Protein AF-A0A8U0HU45-F1 (afdb_monomer)

Mean predicted aligned error: 5.45 Å

Sequence (113 aa):
MADATKPITDHVLLDVLGDSPRTRILTVLIDHPDKEFDAEHLAEYAGVNADTVRDHIPALRAWGVVRDEEVIQTNKDSDAVAAFADAEWALTEYLASKEDVGEVDDDMNPIDS

Organism: NCBI:txid2938695

pLDDT: mean 88.21, std 11.25, range [33.94, 97.38]

Secondary structure (DSSP, 8-state):
----PPP----HHHHHH-S-HHHHHHHHHHH-TT-EE-HHHHHHHHTS-HHHHHHHHHHHHHTTSBS-SSSEEB-TT-HHHHHHHHHHHHHHHHHHHHHTTTSB-TTS-B---

Foldseek 3Di:
DPPQQAAPDAAPQCVVVHLDLLSLLLVCCLVCQVDKDQLCVSCSNSVHHSVSSLVNQVVCVVLQQFDDSRTTHGNCVDPSSVVVNVVRVVVVVVLVVCVVVPQADPSSHGDDD

Nearest PDB structures (foldseek):
  2hr3-assembly1_B  TM=6.862E-01  e=3.265E-02  Pseudomonas aeruginosa
  5hso-assembly1_C  TM=6.895E-01  e=8.436E-02  Mycobacterium tuberculosis H37Rv
  5x80-assembly2_D  TM=4.661E-01  e=2.031E-02  Mycobacterium tuberculosis H37Rv
  3deu-assembly1_A-2  TM=5.942E-01  e=2.454E-01  Salmonella enterica subsp. enterica serovar Typhimurium
  3kp5-assembly1_B  TM=6.284E-01  e=2.933E-01  Staphylococcus epidermidis RP62A

Radius of gyration: 15.26 Å; Cα contacts (8 Å, |Δi|>4): 142; chains: 1; bounding box: 36×22×44 Å

Solvent-accessible surface area (backbone atoms only — not comparable to full-atom values): 6402 Å² total; per-residue (Å²): 130,84,78,78,63,71,43,68,83,81,53,73,66,40,75,74,73,33,90,42,74,64,45,34,46,50,49,48,38,66,78,39,46,90,47,75,28,48,49,60,61,45,11,44,40,27,66,56,51,38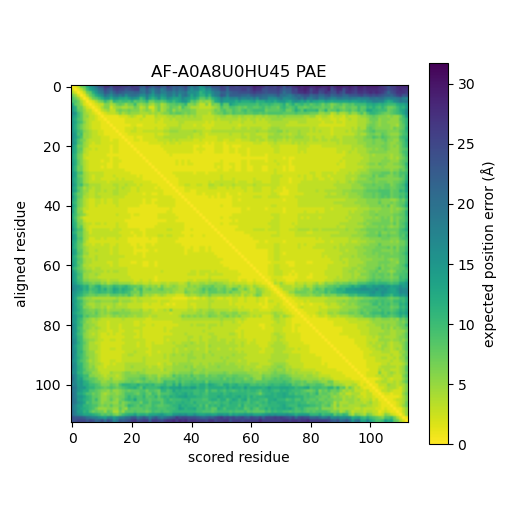,66,60,40,62,73,40,48,64,59,41,34,73,57,35,38,31,69,43,87,80,54,37,26,38,24,77,92,24,70,50,38,49,52,51,52,54,50,50,50,55,47,52,55,52,47,52,60,31,33,79,72,64,49,23,45,99,84,65,43,75,54,87,129

Structure (mmCIF, N/CA/C/O backbone):
data_AF-A0A8U0HU45-F1
#
_entry.id   AF-A0A8U0HU45-F1
#
loop_
_atom_site.group_PDB
_atom_site.id
_atom_site.type_symbol
_atom_site.label_atom_id
_atom_site.label_alt_id
_atom_site.label_comp_id
_atom_site.label_asym_id
_atom_site.label_entity_id
_atom_site.label_seq_id
_atom_site.pdbx_PDB_ins_code
_atom_site.Cartn_x
_atom_site.Cartn_y
_atom_site.Cartn_z
_atom_site.occupancy
_atom_site.B_iso_or_equiv
_atom_site.auth_seq_id
_atom_site.auth_comp_id
_atom_site.auth_asym_id
_atom_site.auth_atom_id
_atom_site.pdbx_PDB_model_num
ATOM 1 N N . MET A 1 1 ? 12.822 -7.389 22.178 1.00 33.94 1 MET A N 1
ATOM 2 C CA . MET A 1 1 ? 13.606 -6.633 21.183 1.00 33.94 1 MET A CA 1
ATOM 3 C C . MET A 1 1 ? 12.590 -6.157 20.173 1.00 33.94 1 MET A C 1
ATOM 5 O O . MET A 1 1 ? 11.934 -7.013 19.601 1.00 33.94 1 MET A O 1
ATOM 9 N N . ALA A 1 2 ? 12.333 -4.850 20.099 1.00 37.94 2 ALA A N 1
ATOM 10 C CA . ALA A 1 2 ? 11.455 -4.312 19.069 1.00 37.94 2 ALA A CA 1
ATOM 11 C C . ALA A 1 2 ? 12.186 -4.501 17.741 1.00 37.94 2 ALA A C 1
ATOM 13 O O . ALA A 1 2 ? 13.311 -4.020 17.594 1.00 37.94 2 ALA A O 1
ATOM 14 N N . ASP A 1 3 ? 11.595 -5.286 16.850 1.00 44.91 3 ASP A N 1
ATOM 15 C CA . ASP A 1 3 ? 11.984 -5.287 15.452 1.00 44.91 3 ASP A CA 1
ATOM 16 C C . ASP A 1 3 ? 11.629 -3.891 14.947 1.00 44.91 3 ASP A C 1
ATOM 18 O O . ASP A 1 3 ? 10.451 -3.559 14.807 1.00 44.91 3 ASP A O 1
ATOM 22 N N . ALA A 1 4 ? 12.627 -3.008 14.872 1.00 50.22 4 ALA A N 1
ATOM 23 C CA . ALA A 1 4 ? 12.434 -1.671 14.342 1.00 50.22 4 ALA A CA 1
ATOM 24 C C . ALA A 1 4 ? 12.116 -1.867 12.865 1.00 50.22 4 ALA A C 1
ATOM 26 O O . ALA A 1 4 ? 13.026 -1.995 12.047 1.00 50.22 4 ALA A O 1
ATOM 27 N N . THR A 1 5 ? 10.827 -1.996 12.557 1.00 65.44 5 THR A N 1
ATOM 28 C CA . THR A 1 5 ? 10.390 -2.239 11.193 1.00 65.44 5 THR A CA 1
ATOM 29 C C . THR A 1 5 ? 10.875 -1.052 10.372 1.00 65.44 5 THR A C 1
ATOM 31 O O . THR A 1 5 ? 10.506 0.093 10.636 1.00 65.44 5 THR A O 1
ATOM 34 N N . LYS A 1 6 ? 11.762 -1.322 9.411 1.00 72.00 6 LYS A N 1
ATOM 35 C CA . LYS A 1 6 ? 12.216 -0.310 8.467 1.00 72.00 6 LYS A CA 1
ATOM 36 C C . LYS A 1 6 ? 11.020 0.054 7.577 1.00 72.00 6 LYS A C 1
ATOM 38 O O . LYS A 1 6 ? 10.398 -0.864 7.047 1.00 72.00 6 LYS A O 1
ATOM 43 N N . PRO A 1 7 ? 10.707 1.348 7.405 1.00 81.44 7 PRO A N 1
ATOM 44 C CA . PRO A 1 7 ? 9.659 1.762 6.490 1.00 81.44 7 PRO A CA 1
ATOM 45 C C . PRO A 1 7 ? 9.876 1.208 5.084 1.00 81.44 7 PRO A C 1
ATOM 47 O O . PRO A 1 7 ? 11.023 1.049 4.655 1.00 81.44 7 PRO A O 1
ATOM 50 N N . ILE A 1 8 ? 8.785 0.982 4.356 1.00 82.00 8 ILE A N 1
ATOM 51 C CA . ILE A 1 8 ? 8.848 0.670 2.935 1.00 82.00 8 ILE A CA 1
ATOM 52 C C . ILE A 1 8 ? 9.404 1.889 2.195 1.00 82.00 8 ILE A C 1
ATOM 54 O O . ILE A 1 8 ? 8.834 2.982 2.221 1.00 82.00 8 ILE A O 1
ATOM 58 N N . THR A 1 9 ? 10.586 1.724 1.615 1.00 78.31 9 THR A N 1
ATOM 59 C CA . THR A 1 9 ? 11.294 2.796 0.897 1.00 78.31 9 THR A CA 1
ATOM 60 C C . THR A 1 9 ? 11.674 2.407 -0.519 1.00 78.31 9 THR A C 1
ATOM 62 O O . THR A 1 9 ? 12.184 3.251 -1.239 1.00 78.31 9 THR A O 1
ATOM 65 N N . ASP A 1 10 ? 11.477 1.144 -0.881 1.00 83.44 10 ASP A N 1
ATOM 66 C CA . ASP A 1 10 ? 11.964 0.551 -2.118 1.00 83.44 10 ASP A CA 1
ATOM 67 C C . ASP A 1 10 ? 10.942 -0.498 -2.561 1.00 83.44 10 ASP A C 1
ATOM 69 O O . ASP A 1 10 ? 10.787 -1.532 -1.908 1.00 83.44 10 ASP A O 1
ATOM 73 N N . HIS A 1 11 ? 10.119 -0.132 -3.544 1.00 87.31 11 HIS A N 1
ATOM 74 C CA . HIS A 1 11 ? 9.045 -0.970 -4.063 1.00 87.31 11 HIS A CA 1
ATOM 75 C C . HIS A 1 11 ? 8.534 -0.397 -5.385 1.00 87.31 11 HIS A C 1
ATOM 77 O O . HIS A 1 11 ? 8.165 0.775 -5.446 1.00 87.31 11 HIS A O 1
ATOM 83 N N . VAL A 1 12 ? 8.344 -1.249 -6.392 1.00 87.38 12 VAL A N 1
ATOM 84 C CA . VAL A 1 12 ? 7.994 -0.843 -7.766 1.00 87.38 12 VAL A CA 1
ATOM 85 C C . VAL A 1 12 ? 6.745 0.057 -7.866 1.00 87.38 12 VAL A C 1
ATOM 87 O O . VAL A 1 12 ? 6.673 1.004 -8.650 1.00 87.38 12 VAL A O 1
ATOM 90 N N . LEU A 1 13 ? 5.735 -0.200 -7.028 1.00 87.88 13 LEU A N 1
ATOM 91 C CA . LEU A 1 13 ? 4.543 0.651 -6.915 1.00 87.88 13 LEU A CA 1
ATOM 92 C C . LEU A 1 13 ? 4.849 2.085 -6.444 1.00 87.88 13 LEU A C 1
ATOM 94 O O . LEU A 1 13 ? 4.152 3.004 -6.872 1.00 87.88 13 LEU A O 1
ATOM 98 N N . LEU A 1 14 ? 5.851 2.296 -5.583 1.00 91.31 14 LEU A N 1
ATOM 99 C CA . LEU A 1 14 ? 6.288 3.637 -5.176 1.00 91.31 14 LEU A CA 1
ATOM 100 C C . LEU A 1 14 ? 6.947 4.376 -6.340 1.00 91.31 14 LEU A C 1
ATOM 102 O O . LEU A 1 14 ? 6.668 5.561 -6.526 1.00 91.31 14 LEU A O 1
ATOM 106 N N . ASP A 1 15 ? 7.731 3.677 -7.157 1.00 86.69 15 ASP A N 1
ATOM 107 C CA . ASP A 1 15 ? 8.418 4.279 -8.304 1.00 86.69 15 ASP A CA 1
ATOM 108 C C . ASP A 1 15 ? 7.431 4.734 -9.384 1.00 86.69 15 ASP A C 1
ATOM 110 O O . ASP A 1 15 ? 7.584 5.804 -9.975 1.00 86.69 15 ASP A O 1
ATOM 114 N N . VAL A 1 16 ? 6.356 3.966 -9.603 1.00 86.31 16 VAL A N 1
ATOM 115 C CA . VAL A 1 16 ? 5.367 4.261 -10.654 1.00 86.31 16 VAL A CA 1
ATOM 116 C C . VAL A 1 16 ? 4.233 5.170 -10.195 1.00 86.31 16 VAL A C 1
ATOM 118 O O . VAL A 1 16 ? 3.814 6.057 -10.941 1.00 86.31 16 VAL A O 1
ATOM 121 N N . LEU A 1 17 ? 3.697 4.964 -8.990 1.00 89.50 17 LEU A N 1
ATOM 122 C CA . LEU A 1 17 ? 2.573 5.761 -8.479 1.00 89.50 17 LEU A CA 1
ATOM 123 C C . LEU A 1 17 ? 3.036 6.986 -7.680 1.00 89.50 17 LEU A C 1
ATOM 125 O O . LEU A 1 17 ? 2.215 7.837 -7.319 1.00 89.50 17 LEU A O 1
ATOM 129 N N . GLY A 1 18 ? 4.338 7.088 -7.421 1.00 91.31 18 GLY A N 1
ATOM 130 C CA . GLY A 1 18 ? 4.961 8.152 -6.658 1.00 91.31 18 GLY A CA 1
ATOM 131 C C . GLY A 1 18 ? 4.856 7.959 -5.147 1.00 91.31 18 GLY A C 1
ATOM 132 O O . GLY A 1 18 ? 3.967 7.286 -4.616 1.00 91.31 18 GLY A O 1
ATOM 133 N N . ASP A 1 19 ? 5.746 8.653 -4.445 1.00 93.44 19 ASP A N 1
ATOM 134 C CA . ASP A 1 19 ? 5.975 8.541 -3.005 1.00 93.44 19 ASP A CA 1
ATOM 135 C C . ASP A 1 19 ? 4.946 9.309 -2.143 1.00 93.44 19 ASP A C 1
ATOM 137 O O . ASP A 1 19 ? 5.275 10.124 -1.278 1.00 93.44 19 ASP A O 1
ATOM 141 N N . SER A 1 20 ? 3.654 9.107 -2.413 1.00 94.94 20 SER A N 1
ATOM 142 C CA . SER A 1 20 ? 2.576 9.715 -1.626 1.00 94.94 20 SER A CA 1
ATOM 143 C C . SER A 1 20 ? 2.264 8.889 -0.369 1.00 94.94 20 SER A C 1
ATOM 145 O O . SER A 1 20 ? 2.394 7.662 -0.402 1.00 94.94 20 SER A O 1
ATOM 147 N N . PRO A 1 21 ? 1.753 9.496 0.723 1.00 96.06 21 PRO A N 1
ATOM 148 C CA . PRO A 1 21 ? 1.360 8.739 1.912 1.00 96.06 21 PRO A CA 1
ATOM 149 C C . PRO A 1 21 ? 0.358 7.620 1.616 1.00 96.06 21 PRO A C 1
ATOM 151 O O . PRO A 1 21 ? 0.473 6.524 2.155 1.00 96.06 21 PRO A O 1
ATOM 154 N N . ARG A 1 22 ? -0.603 7.868 0.715 1.00 95.44 22 ARG A N 1
ATOM 155 C CA . ARG A 1 22 ? -1.565 6.847 0.286 1.00 95.44 22 ARG A CA 1
ATOM 156 C C . ARG A 1 22 ? -0.878 5.699 -0.449 1.00 95.44 22 ARG A C 1
ATOM 158 O O . ARG A 1 22 ? -1.246 4.556 -0.201 1.00 95.44 22 ARG A O 1
ATOM 165 N N . THR A 1 23 ? 0.083 5.995 -1.327 1.00 95.12 23 THR A N 1
ATOM 166 C CA . THR A 1 23 ? 0.844 4.964 -2.043 1.00 95.12 23 THR A CA 1
ATOM 167 C C . THR A 1 23 ? 1.617 4.107 -1.052 1.00 95.12 23 THR A C 1
ATOM 169 O O . THR A 1 23 ? 1.444 2.901 -1.067 1.00 95.12 23 THR A O 1
ATOM 172 N N . ARG A 1 24 ? 2.361 4.710 -0.115 1.00 95.88 24 ARG A N 1
ATOM 173 C CA . ARG A 1 24 ? 3.103 3.970 0.922 1.00 95.88 24 ARG A CA 1
ATOM 174 C C . ARG A 1 24 ? 2.213 3.026 1.727 1.00 95.88 24 ARG A C 1
ATOM 176 O O . ARG A 1 24 ? 2.553 1.862 1.898 1.00 95.88 24 ARG A O 1
ATOM 183 N N . ILE A 1 25 ? 1.056 3.512 2.181 1.00 96.12 25 ILE A N 1
ATOM 184 C CA . ILE A 1 25 ? 0.089 2.694 2.928 1.00 96.12 25 ILE A CA 1
ATOM 185 C C . ILE A 1 25 ? -0.436 1.542 2.063 1.00 96.12 25 ILE A C 1
ATOM 187 O O . ILE A 1 25 ? -0.496 0.409 2.532 1.00 96.12 25 ILE A O 1
ATOM 191 N N . LEU A 1 26 ? -0.812 1.823 0.811 1.00 95.12 26 LEU A N 1
ATOM 192 C CA . LEU A 1 26 ? -1.262 0.802 -0.134 1.00 95.12 26 LEU A CA 1
ATOM 193 C C . LEU A 1 26 ? -0.183 -0.266 -0.337 1.00 95.12 26 LEU A C 1
ATOM 195 O O . LEU A 1 26 ? -0.490 -1.448 -0.236 1.00 95.12 26 LEU A O 1
ATOM 199 N N . THR A 1 27 ? 1.062 0.143 -0.571 1.00 94.31 27 THR A N 1
ATOM 200 C CA . THR A 1 27 ? 2.181 -0.768 -0.801 1.00 94.31 27 THR A CA 1
AT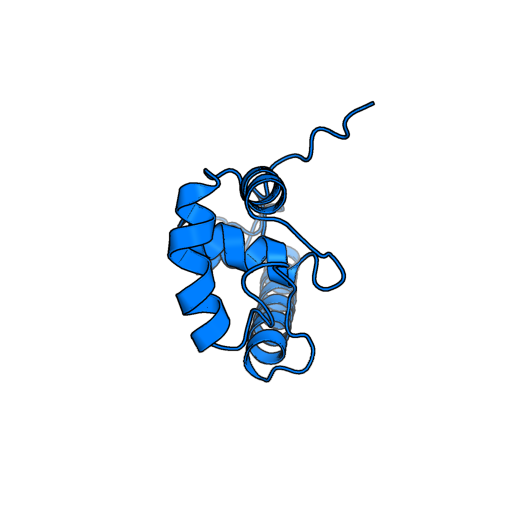OM 201 C C . THR A 1 27 ? 2.380 -1.718 0.377 1.00 94.31 27 THR A C 1
ATOM 203 O O . THR A 1 27 ? 2.445 -2.920 0.164 1.00 94.31 27 THR A O 1
ATOM 206 N N . VAL A 1 28 ? 2.368 -1.225 1.624 1.00 94.94 28 VAL A N 1
ATOM 207 C CA . VAL A 1 28 ? 2.471 -2.098 2.811 1.00 94.94 28 VAL A CA 1
ATOM 208 C C . VAL A 1 28 ? 1.346 -3.135 2.856 1.00 94.94 28 VAL A C 1
ATOM 210 O O . VAL A 1 28 ? 1.580 -4.289 3.202 1.00 94.94 28 VAL A O 1
ATOM 213 N N . LEU A 1 29 ? 0.115 -2.740 2.525 1.00 94.00 29 LEU A N 1
ATOM 214 C CA . LEU A 1 29 ? -1.034 -3.649 2.550 1.00 94.00 29 LEU A CA 1
ATOM 215 C C . LEU A 1 29 ? -0.947 -4.733 1.466 1.00 94.00 29 LEU A C 1
ATOM 217 O O . LEU A 1 29 ? -1.391 -5.858 1.699 1.00 94.00 29 LEU A O 1
ATOM 221 N N . ILE A 1 30 ? -0.396 -4.403 0.297 1.00 91.50 30 ILE A N 1
ATOM 222 C CA . ILE A 1 30 ? -0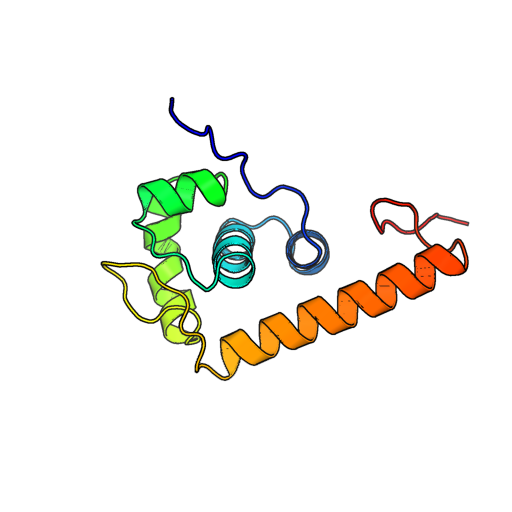.191 -5.361 -0.796 1.00 91.50 30 ILE A CA 1
ATOM 223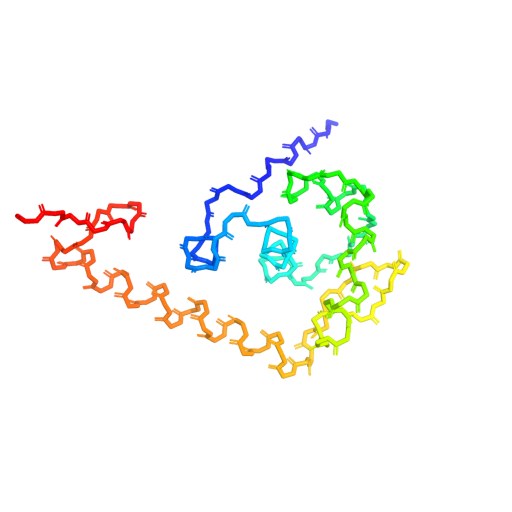 C C . ILE A 1 30 ? 0.988 -6.295 -0.500 1.00 91.50 30 ILE A C 1
ATOM 225 O O . ILE A 1 30 ? 0.836 -7.499 -0.677 1.00 91.50 30 ILE A O 1
ATOM 229 N N . ASP A 1 31 ? 2.097 -5.770 0.028 1.00 90.06 31 ASP A N 1
ATOM 230 C CA . ASP A 1 31 ? 3.308 -6.540 0.352 1.00 90.06 31 ASP A CA 1
ATOM 231 C C . ASP A 1 31 ? 3.123 -7.433 1.594 1.00 90.06 31 ASP A C 1
ATOM 233 O O . ASP A 1 31 ? 3.756 -8.479 1.751 1.00 90.06 31 ASP A O 1
ATOM 237 N N . HIS A 1 32 ? 2.229 -7.054 2.513 1.00 90.81 32 HIS A N 1
ATOM 238 C CA . HIS A 1 32 ? 1.929 -7.818 3.729 1.00 90.81 32 HIS A CA 1
ATOM 239 C C . HIS A 1 32 ? 0.442 -8.185 3.820 1.00 90.81 32 HIS A C 1
ATOM 241 O O . HIS A 1 32 ? -0.228 -7.839 4.800 1.00 90.81 32 HIS A O 1
ATOM 247 N N . PRO A 1 33 ? -0.100 -8.936 2.843 1.00 89.75 33 PRO A N 1
ATOM 248 C CA . PRO A 1 33 ? -1.539 -9.152 2.733 1.00 89.75 33 PRO A CA 1
ATOM 249 C C . PRO A 1 33 ? -2.089 -9.980 3.901 1.00 89.75 33 PRO A C 1
ATOM 251 O O . PRO A 1 33 ? -3.262 -9.865 4.256 1.00 89.75 33 PRO A O 1
ATOM 254 N N . ASP A 1 34 ? -1.260 -10.835 4.508 1.00 90.06 34 ASP A N 1
ATOM 255 C CA . ASP A 1 34 ? -1.616 -11.682 5.649 1.00 90.06 34 ASP A CA 1
ATOM 256 C C . ASP A 1 34 ? -1.596 -10.962 6.998 1.00 90.06 34 ASP A C 1
ATOM 258 O O . ASP A 1 34 ? -2.067 -11.523 7.990 1.00 90.06 34 ASP A O 1
ATOM 262 N N . LYS A 1 35 ? -1.063 -9.740 7.054 1.00 91.31 35 LYS A N 1
ATOM 263 C CA . LYS A 1 35 ? -0.853 -9.035 8.308 1.00 91.31 35 LYS A CA 1
ATOM 264 C C . LYS A 1 35 ? -2.056 -8.171 8.672 1.00 91.31 35 LYS A C 1
ATOM 266 O O . LYS A 1 35 ? -2.639 -7.478 7.844 1.00 91.31 35 LYS A O 1
ATOM 271 N N . GLU A 1 36 ? -2.412 -8.224 9.947 1.00 93.88 36 GLU A N 1
ATOM 272 C CA . GLU A 1 36 ? -3.341 -7.286 10.565 1.00 93.88 36 GLU A CA 1
ATOM 273 C C . GLU A 1 36 ? -2.548 -6.132 11.170 1.00 93.88 36 GLU A C 1
ATOM 275 O O . GLU A 1 36 ? -1.499 -6.337 11.791 1.00 93.88 36 GLU A O 1
ATOM 280 N N . PHE A 1 37 ? -3.060 -4.920 10.999 1.00 94.56 37 PHE A N 1
ATOM 281 C CA . PHE A 1 37 ? -2.455 -3.718 11.538 1.00 94.56 37 PHE A CA 1
ATOM 282 C C . PHE A 1 37 ? -3.466 -2.918 12.354 1.00 94.56 37 PHE A C 1
ATOM 284 O O . PHE A 1 37 ? -4.641 -2.813 12.006 1.00 94.56 37 PHE A O 1
ATOM 291 N N . ASP A 1 38 ? -2.974 -2.271 13.403 1.00 94.31 38 ASP A N 1
ATOM 292 C CA . ASP A 1 38 ? -3.567 -1.022 13.865 1.00 94.31 38 ASP A CA 1
ATOM 293 C C . ASP A 1 38 ? -2.934 0.163 13.108 1.00 94.31 38 ASP A C 1
ATOM 295 O O . ASP A 1 38 ? -1.969 0.016 12.350 1.00 94.31 38 ASP A O 1
ATOM 299 N N . ALA A 1 39 ? -3.486 1.363 13.297 1.00 94.69 39 ALA A N 1
ATOM 300 C CA . ALA A 1 39 ? -2.999 2.554 12.604 1.00 94.69 39 ALA A CA 1
ATOM 301 C C . ALA A 1 39 ? -1.556 2.945 12.980 1.00 94.69 39 ALA A C 1
ATOM 303 O O . ALA A 1 39 ? -0.887 3.581 12.170 1.00 94.69 39 ALA A O 1
ATOM 304 N N . GLU A 1 40 ? -1.079 2.604 14.182 1.00 94.19 40 GLU A N 1
ATOM 305 C CA . GLU A 1 40 ? 0.274 2.950 14.635 1.00 94.19 40 GLU A CA 1
ATOM 306 C C . GLU A 1 40 ? 1.302 2.028 13.984 1.00 94.19 40 GLU A C 1
ATOM 308 O O . GLU A 1 40 ? 2.236 2.503 13.342 1.00 94.19 40 GLU A O 1
ATOM 313 N N . HIS A 1 41 ? 1.070 0.719 14.030 1.00 94.00 41 HIS A N 1
ATOM 314 C CA . HIS A 1 41 ? 1.914 -0.257 13.359 1.00 94.00 41 HIS A CA 1
ATOM 315 C C . HIS A 1 41 ? 1.920 -0.059 11.841 1.00 94.00 41 HIS A C 1
ATOM 317 O O . HIS A 1 41 ? 2.981 -0.117 11.228 1.00 94.00 41 HIS A O 1
ATOM 323 N N . LEU A 1 42 ? 0.776 0.218 11.205 1.00 95.31 42 LEU A N 1
ATOM 324 C CA . LEU A 1 42 ? 0.768 0.493 9.763 1.00 95.31 42 LEU A CA 1
ATOM 325 C C . LEU A 1 42 ? 1.557 1.763 9.422 1.00 95.31 42 LEU A C 1
ATOM 327 O O . LEU A 1 42 ? 2.250 1.806 8.407 1.00 95.31 42 LEU A O 1
ATOM 331 N N . ALA A 1 43 ? 1.486 2.786 10.275 1.00 95.62 43 ALA A N 1
ATOM 332 C CA . ALA A 1 43 ? 2.236 4.022 10.095 1.00 95.62 43 ALA A CA 1
ATOM 333 C C . ALA A 1 43 ? 3.753 3.801 10.177 1.00 95.62 43 ALA A C 1
ATOM 335 O O . ALA A 1 43 ? 4.485 4.386 9.381 1.00 95.62 43 ALA A O 1
ATOM 336 N N . GLU A 1 44 ? 4.217 2.922 11.071 1.00 95.00 44 GLU A N 1
ATOM 337 C CA . GLU A 1 44 ? 5.628 2.525 11.157 1.00 95.00 44 GLU A CA 1
ATOM 338 C C . GLU A 1 44 ? 6.110 1.854 9.863 1.00 95.00 44 GLU A C 1
ATOM 340 O O . GLU A 1 44 ? 7.111 2.281 9.288 1.00 95.00 44 GLU A O 1
ATOM 345 N N . TYR A 1 45 ? 5.363 0.864 9.358 1.00 94.88 45 TYR A N 1
ATOM 346 C CA . TYR A 1 45 ? 5.687 0.174 8.101 1.00 94.88 45 TYR A CA 1
ATOM 347 C C . TYR A 1 45 ? 5.656 1.126 6.903 1.00 94.88 45 TYR A C 1
ATOM 349 O O . TYR A 1 45 ? 6.509 1.057 6.024 1.00 94.88 45 TYR A O 1
ATOM 357 N N . ALA A 1 46 ? 4.684 2.034 6.862 1.00 95.00 46 ALA A N 1
ATOM 358 C CA . ALA A 1 46 ? 4.532 2.977 5.764 1.00 95.00 46 ALA A CA 1
ATOM 359 C C . ALA A 1 46 ? 5.423 4.222 5.911 1.00 95.00 46 ALA A C 1
ATOM 361 O O . ALA A 1 46 ? 5.448 5.047 5.005 1.00 95.00 46 ALA A O 1
ATOM 362 N N . GLY A 1 47 ? 6.133 4.416 7.028 1.00 95.56 47 GLY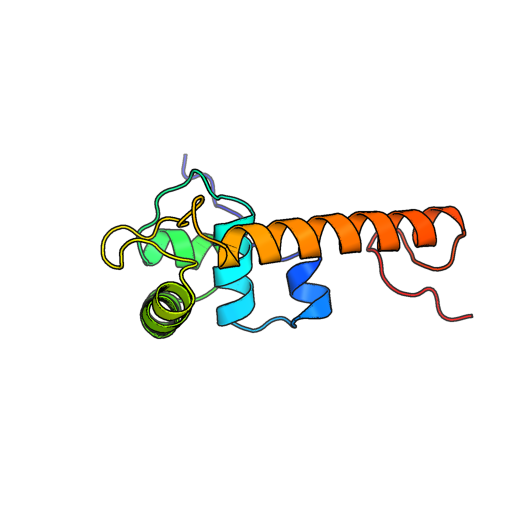 A N 1
ATOM 363 C CA . GLY A 1 47 ? 6.943 5.618 7.260 1.00 95.56 47 GLY A CA 1
ATOM 364 C C . GLY A 1 47 ? 6.130 6.916 7.217 1.00 95.56 47 GLY A C 1
ATOM 365 O O . GLY A 1 47 ? 6.568 7.908 6.630 1.00 95.56 47 GLY A O 1
ATOM 366 N N . VAL A 1 48 ? 4.925 6.896 7.788 1.00 95.81 48 VAL A N 1
ATOM 367 C CA . VAL A 1 48 ? 4.001 8.040 7.892 1.00 95.81 48 VAL A CA 1
ATOM 368 C C . VAL A 1 48 ? 3.515 8.187 9.339 1.00 95.81 48 VAL A C 1
ATOM 370 O O . VAL A 1 48 ? 3.968 7.473 10.226 1.00 95.81 48 VAL A O 1
ATOM 373 N N . ASN A 1 49 ? 2.590 9.113 9.606 1.00 96.56 49 ASN A N 1
ATOM 374 C CA . ASN A 1 49 ? 1.972 9.257 10.928 1.00 96.56 49 ASN A CA 1
ATOM 375 C C . ASN A 1 49 ? 0.648 8.477 11.008 1.00 96.56 49 ASN A C 1
ATOM 377 O O . ASN A 1 49 ? -0.073 8.371 10.016 1.00 96.56 49 ASN A O 1
ATOM 381 N N . ALA A 1 50 ? 0.269 8.011 12.204 1.00 95.88 50 ALA A N 1
ATOM 382 C CA . ALA A 1 50 ? -0.976 7.260 12.423 1.00 95.88 50 ALA A CA 1
ATOM 383 C C . ALA A 1 50 ? -2.245 8.034 12.010 1.00 95.88 50 ALA A C 1
ATOM 385 O O . ALA A 1 50 ? -3.193 7.441 11.502 1.00 95.88 50 ALA A O 1
ATOM 386 N N . ASP A 1 51 ? -2.263 9.360 12.164 1.00 97.38 51 ASP A N 1
ATOM 387 C CA . ASP A 1 51 ? -3.388 10.186 11.700 1.00 97.38 51 ASP A CA 1
ATOM 388 C C . ASP A 1 51 ? -3.497 10.188 10.171 1.00 97.38 51 ASP A C 1
ATOM 390 O O . ASP A 1 51 ? -4.587 10.045 9.628 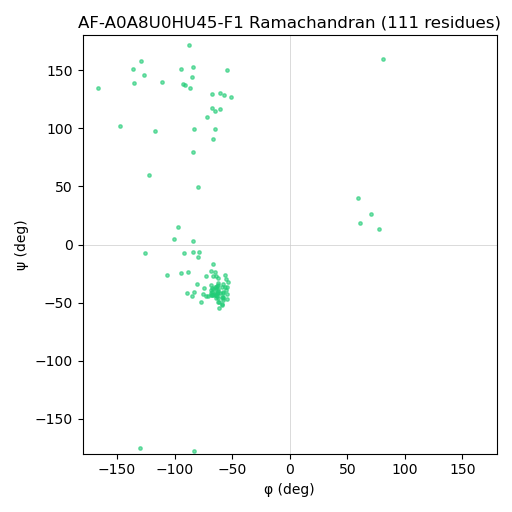1.00 97.38 51 ASP A O 1
ATOM 394 N N . THR A 1 52 ? -2.362 10.214 9.467 1.00 97.31 52 THR A N 1
ATOM 395 C CA . THR A 1 52 ? -2.319 10.079 8.005 1.00 97.31 52 THR A CA 1
ATOM 396 C C . THR A 1 52 ? -2.839 8.718 7.543 1.00 97.31 52 THR A C 1
ATOM 398 O O . THR A 1 52 ? -3.500 8.636 6.509 1.00 97.31 52 THR A O 1
ATOM 401 N N . VAL A 1 53 ? -2.583 7.652 8.310 1.00 96.75 53 VAL A N 1
ATOM 402 C CA . VAL A 1 53 ? -3.195 6.341 8.057 1.00 96.75 53 VAL A CA 1
ATOM 403 C C . VAL A 1 53 ? -4.713 6.445 8.168 1.00 96.75 53 VAL A C 1
ATOM 405 O O . VAL A 1 53 ? -5.415 6.142 7.203 1.00 96.75 53 VAL A O 1
ATOM 408 N N . ARG A 1 54 ? -5.226 6.943 9.298 1.00 95.44 54 ARG A N 1
ATOM 409 C CA . ARG A 1 54 ? -6.673 7.092 9.542 1.00 95.44 54 ARG A CA 1
ATOM 410 C C . ARG A 1 54 ? -7.369 7.933 8.467 1.00 95.44 54 ARG A C 1
ATOM 412 O O . ARG A 1 54 ? -8.473 7.586 8.058 1.00 95.44 54 ARG A O 1
ATOM 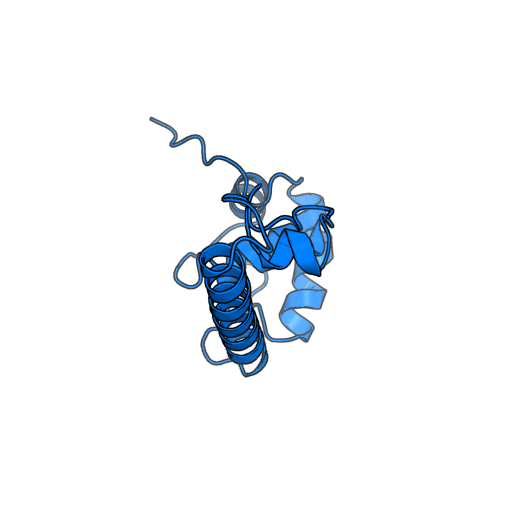419 N N . ASP A 1 55 ? -6.706 8.964 7.949 1.00 96.94 55 ASP A N 1
ATOM 420 C CA . ASP A 1 55 ? -7.223 9.814 6.869 1.00 96.94 55 ASP A CA 1
ATOM 421 C C . ASP A 1 55 ? -7.332 9.090 5.510 1.00 96.94 55 ASP A C 1
ATOM 423 O O . ASP A 1 55 ? -8.095 9.506 4.631 1.00 96.94 55 ASP A O 1
ATOM 427 N N . HIS A 1 56 ? -6.568 8.015 5.291 1.00 96.56 56 HIS A N 1
ATOM 428 C CA . HIS A 1 56 ? -6.502 7.308 4.008 1.00 96.56 56 HIS A CA 1
ATOM 429 C C . HIS A 1 56 ? -7.216 5.953 3.984 1.00 96.56 56 HIS A C 1
ATOM 431 O O . HIS A 1 56 ? -7.694 5.558 2.915 1.00 96.56 56 HIS A O 1
ATOM 437 N N . ILE A 1 57 ? -7.363 5.273 5.125 1.00 96.06 57 ILE A N 1
ATOM 438 C CA . ILE A 1 57 ? -8.056 3.977 5.210 1.00 96.06 57 ILE A CA 1
ATOM 439 C C . ILE A 1 57 ? -9.485 4.002 4.641 1.00 96.06 57 ILE A C 1
ATOM 441 O O . ILE A 1 57 ? -9.799 3.098 3.865 1.00 96.06 57 ILE A O 1
ATOM 445 N N . PRO A 1 58 ? -10.335 5.021 4.889 1.00 95.00 58 PRO A N 1
ATOM 446 C CA . PRO A 1 58 ? -11.689 5.039 4.331 1.00 95.00 58 PRO A CA 1
ATOM 447 C C . PRO A 1 58 ? -11.720 4.980 2.798 1.00 95.00 58 PRO A C 1
ATOM 449 O O . PRO A 1 58 ? -12.577 4.320 2.211 1.00 95.00 58 PRO A O 1
ATOM 452 N N . ALA A 1 59 ? -10.763 5.631 2.127 1.00 94.62 59 ALA A N 1
ATOM 453 C CA . ALA A 1 59 ? -10.662 5.595 0.669 1.00 94.62 59 ALA A CA 1
ATOM 454 C C . ALA A 1 59 ? -10.199 4.219 0.166 1.00 94.62 59 ALA A C 1
ATOM 456 O O . ALA A 1 59 ? -10.782 3.682 -0.773 1.00 94.62 59 ALA A O 1
ATOM 457 N N . LEU A 1 60 ? -9.191 3.626 0.814 1.00 95.06 60 LEU A N 1
ATOM 458 C CA . LEU A 1 60 ? -8.689 2.290 0.468 1.00 95.06 60 LEU A CA 1
ATOM 459 C C . LEU A 1 60 ? -9.747 1.206 0.711 1.00 95.06 60 LEU A C 1
ATOM 461 O O . LEU A 1 60 ? -9.901 0.289 -0.093 1.00 95.06 60 LEU A O 1
ATOM 465 N N . ARG A 1 61 ? -10.550 1.348 1.766 1.00 94.62 61 ARG A N 1
ATOM 466 C CA . ARG A 1 61 ? -11.727 0.513 2.013 1.00 94.62 61 ARG A CA 1
ATOM 467 C C . ARG A 1 61 ? -12.797 0.700 0.942 1.00 94.62 61 ARG A C 1
ATOM 469 O O . ARG A 1 61 ? -13.348 -0.285 0.465 1.00 94.62 61 ARG A O 1
ATOM 476 N N . ALA A 1 62 ? -13.077 1.937 0.528 1.00 94.06 62 ALA A N 1
ATOM 477 C CA . ALA A 1 62 ? -14.033 2.208 -0.547 1.00 94.06 62 ALA A CA 1
ATOM 478 C C . ALA A 1 62 ? -13.593 1.606 -1.894 1.00 94.06 62 ALA A C 1
ATOM 480 O O . ALA A 1 62 ? -14.439 1.240 -2.706 1.00 94.06 62 ALA A O 1
ATOM 481 N N . TRP A 1 63 ? -12.285 1.464 -2.120 1.00 93.94 63 TRP A N 1
ATOM 482 C CA . TRP A 1 63 ? -11.725 0.733 -3.263 1.00 93.94 63 TRP A CA 1
ATOM 483 C C . TRP A 1 63 ? -11.736 -0.787 -3.076 1.00 93.94 63 TRP A C 1
ATOM 485 O O . TRP A 1 63 ? -11.404 -1.516 -4.000 1.00 93.94 63 TRP A O 1
ATOM 495 N N . GLY A 1 64 ? -12.114 -1.277 -1.897 1.00 94.38 64 GLY A N 1
ATOM 496 C CA . GLY A 1 64 ? -12.116 -2.694 -1.569 1.00 94.38 64 GLY A CA 1
ATOM 497 C C . GLY A 1 64 ? -10.733 -3.256 -1.255 1.00 94.38 64 GLY A C 1
ATOM 498 O O . GLY A 1 64 ? -10.609 -4.472 -1.219 1.00 94.38 64 GLY A O 1
ATOM 499 N N . VAL A 1 65 ? -9.710 -2.424 -1.035 1.00 94.56 65 VAL A N 1
ATOM 500 C CA . VAL A 1 65 ? -8.360 -2.871 -0.642 1.00 94.56 65 VAL A CA 1
ATOM 501 C C . VAL A 1 65 ? -8.337 -3.317 0.818 1.00 94.56 65 VAL A C 1
ATOM 503 O O . VAL A 1 65 ? -7.680 -4.295 1.152 1.00 94.56 65 VAL A O 1
ATOM 506 N N . VAL A 1 66 ? -9.081 -2.630 1.685 1.00 95.31 66 VAL A N 1
ATOM 507 C CA . VAL A 1 66 ? -9.144 -2.902 3.129 1.00 95.31 66 VAL A CA 1
ATOM 508 C C . VAL A 1 66 ? -10.513 -3.468 3.503 1.00 95.31 66 VAL A C 1
ATOM 510 O O . VAL A 1 66 ? -11.533 -3.004 2.992 1.00 95.31 66 VAL A O 1
ATOM 513 N N . ARG A 1 67 ? -10.545 -4.462 4.402 1.00 89.31 67 ARG A N 1
ATOM 514 C CA . ARG A 1 67 ? -11.787 -5.091 4.888 1.00 89.31 67 ARG A CA 1
ATOM 515 C C . ARG A 1 67 ? -12.428 -4.332 6.058 1.00 89.31 67 ARG A C 1
ATOM 517 O O . ARG A 1 67 ? -13.643 -4.129 6.038 1.00 89.31 67 ARG A O 1
ATOM 524 N N . ASP A 1 68 ? -11.633 -3.906 7.039 1.00 83.69 68 ASP A N 1
ATOM 525 C CA . ASP A 1 68 ? -12.094 -3.273 8.285 1.00 83.69 68 ASP A CA 1
ATOM 526 C C . ASP A 1 68 ? -11.234 -2.041 8.649 1.00 83.69 68 ASP A C 1
ATOM 528 O O . ASP A 1 68 ? -10.074 -1.948 8.253 1.00 83.69 68 ASP A O 1
ATOM 532 N N . GLU A 1 69 ? -11.821 -1.065 9.346 1.00 77.00 69 GLU A N 1
ATOM 533 C CA . GLU A 1 69 ? -11.162 0.187 9.753 1.00 77.00 69 GLU A CA 1
ATOM 534 C C . GLU A 1 69 ? -10.570 0.116 11.170 1.00 77.00 69 GLU A C 1
ATOM 536 O O . GLU A 1 69 ? -9.638 0.863 11.465 1.00 77.00 69 GLU A O 1
ATOM 541 N N . GLU A 1 70 ? -11.087 -0.759 12.042 1.00 76.44 70 GLU A N 1
ATOM 542 C CA . GLU A 1 70 ? -10.562 -0.952 13.403 1.00 76.44 70 GLU A CA 1
ATOM 543 C C . GLU A 1 70 ? -9.368 -1.913 13.413 1.00 76.44 70 GLU A C 1
ATOM 545 O O . GLU A 1 70 ? -8.375 -1.661 14.095 1.00 76.44 70 GLU A O 1
ATOM 550 N N . VAL A 1 71 ? -9.456 -2.985 12.619 1.00 88.25 71 VAL A N 1
ATOM 551 C CA . VAL A 1 71 ? -8.353 -3.914 12.344 1.00 88.25 71 VAL A CA 1
ATOM 552 C C . VAL A 1 71 ? -8.053 -3.842 10.857 1.00 88.25 71 VAL A C 1
ATOM 554 O O . VAL A 1 71 ? -8.730 -4.452 10.030 1.00 88.25 71 VAL A O 1
ATOM 557 N N . ILE A 1 72 ? -7.044 -3.052 10.505 1.00 92.50 72 ILE A N 1
ATOM 558 C CA . ILE A 1 72 ? -6.705 -2.796 9.113 1.00 92.50 72 ILE A CA 1
ATOM 559 C C . ILE A 1 72 ? -6.082 -4.065 8.540 1.00 92.50 72 ILE A C 1
ATOM 561 O O . ILE A 1 72 ? -4.959 -4.440 8.877 1.00 92.50 72 ILE A O 1
ATOM 565 N N . GLN A 1 73 ? -6.828 -4.720 7.658 1.00 93.19 73 GLN A N 1
ATOM 566 C CA . GLN A 1 73 ? -6.401 -5.925 6.966 1.00 93.19 73 GLN A CA 1
ATOM 567 C C . GLN A 1 73 ? -6.756 -5.833 5.488 1.00 93.19 73 GLN A C 1
ATOM 569 O O . GLN A 1 73 ? -7.855 -5.399 5.114 1.00 93.19 73 GLN A O 1
ATOM 574 N N . THR A 1 74 ? -5.831 -6.289 4.653 1.00 93.56 74 THR A N 1
ATOM 575 C CA . THR A 1 74 ? -6.023 -6.404 3.211 1.00 93.56 74 THR A CA 1
ATOM 576 C C . THR A 1 74 ? -7.180 -7.349 2.899 1.00 93.56 74 THR A C 1
ATOM 578 O O . THR A 1 74 ? -7.262 -8.475 3.393 1.00 93.56 74 THR A O 1
ATOM 581 N N . ASN A 1 75 ? -8.100 -6.905 2.049 1.00 94.19 75 ASN A N 1
ATOM 582 C CA . ASN A 1 75 ? -9.206 -7.717 1.568 1.00 94.19 75 ASN A CA 1
ATOM 583 C C . ASN A 1 75 ? -8.741 -8.572 0.381 1.00 94.19 75 ASN A C 1
ATOM 585 O O . ASN A 1 75 ? -8.990 -8.233 -0.771 1.00 94.19 75 ASN A O 1
ATOM 589 N N . LYS A 1 76 ? -8.049 -9.678 0.668 1.00 88.94 76 LYS A N 1
ATOM 590 C CA . LYS A 1 76 ? -7.416 -10.561 -0.337 1.00 88.94 76 LYS A CA 1
ATOM 591 C C . LYS A 1 76 ? -8.366 -11.107 -1.402 1.00 88.94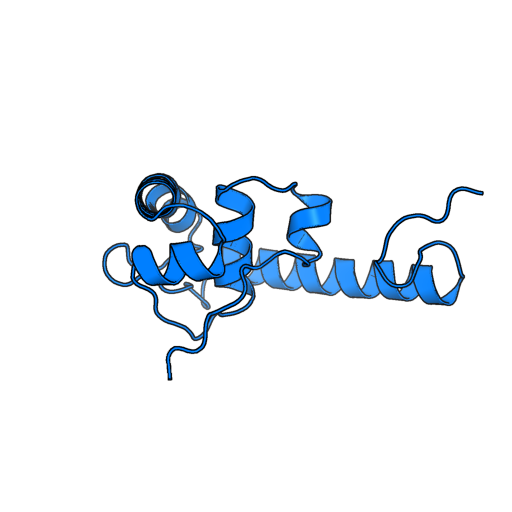 76 LYS A C 1
ATOM 593 O O . LYS A 1 76 ? -7.935 -11.421 -2.501 1.00 88.94 76 LYS A O 1
ATOM 598 N N . ASP A 1 77 ? -9.649 -11.208 -1.068 1.00 90.19 77 ASP A N 1
ATOM 599 C CA . ASP A 1 77 ? -10.689 -11.708 -1.971 1.00 90.19 77 ASP A CA 1
ATOM 600 C C . ASP A 1 77 ? -11.232 -10.611 -2.912 1.00 90.19 77 ASP A C 1
ATOM 602 O O . ASP A 1 77 ? -12.193 -10.837 -3.644 1.00 90.19 77 ASP A O 1
ATOM 606 N N . SER A 1 78 ? -10.683 -9.395 -2.847 1.00 93.25 78 SER A N 1
ATOM 607 C CA . SER A 1 78 ? -11.133 -8.246 -3.628 1.00 93.25 78 SER A CA 1
ATOM 608 C C . SER A 1 78 ? -10.469 -8.184 -4.995 1.00 93.25 78 SER A C 1
ATOM 610 O O . SER A 1 78 ? -9.241 -8.225 -5.093 1.00 93.25 78 SER A O 1
ATOM 612 N N . ASP A 1 79 ? -11.274 -7.922 -6.026 1.00 93.81 79 ASP A N 1
ATOM 613 C CA . ASP A 1 79 ? -10.799 -7.645 -7.386 1.00 93.81 79 ASP A CA 1
ATOM 614 C C . ASP A 1 79 ? -9.765 -6.508 -7.419 1.00 93.81 79 ASP A C 1
ATOM 616 O O . ASP A 1 79 ? -8.846 -6.527 -8.232 1.00 93.81 79 ASP A O 1
ATOM 620 N N . ALA A 1 80 ? -9.878 -5.524 -6.519 1.00 92.12 80 ALA A N 1
ATOM 621 C CA . ALA A 1 80 ? -8.923 -4.422 -6.445 1.00 92.12 80 ALA A CA 1
ATOM 622 C C . ALA A 1 80 ? -7.537 -4.882 -5.974 1.00 92.12 80 ALA A C 1
ATOM 624 O O . ALA A 1 80 ? -6.532 -4.451 -6.531 1.00 92.12 80 ALA A O 1
ATOM 625 N N . VAL A 1 81 ? -7.476 -5.760 -4.968 1.00 91.81 81 VAL A N 1
ATOM 626 C CA . VAL A 1 81 ? -6.205 -6.303 -4.462 1.00 91.81 81 VAL A CA 1
ATOM 627 C C . VAL A 1 81 ? -5.569 -7.202 -5.515 1.00 91.81 81 VAL A C 1
ATOM 629 O O . VAL A 1 81 ? -4.381 -7.056 -5.785 1.00 91.81 81 VAL A O 1
ATOM 632 N N . ALA A 1 82 ? -6.366 -8.058 -6.163 1.00 91.44 82 ALA A N 1
ATOM 633 C CA . ALA A 1 82 ? -5.899 -8.883 -7.274 1.00 91.44 82 ALA A CA 1
ATOM 634 C C . ALA A 1 82 ? -5.328 -8.025 -8.416 1.00 91.44 82 ALA A C 1
ATOM 636 O O . ALA A 1 82 ? -4.226 -8.284 -8.884 1.00 91.44 82 ALA A O 1
ATOM 637 N N . ALA A 1 83 ? -6.017 -6.944 -8.798 1.00 93.44 83 ALA A N 1
ATOM 638 C CA . ALA A 1 83 ? -5.544 -6.041 -9.844 1.00 93.44 83 ALA A CA 1
ATOM 639 C C . ALA A 1 83 ? -4.218 -5.345 -9.490 1.00 93.44 83 ALA A C 1
ATOM 641 O O . ALA A 1 83 ? -3.379 -5.166 -10.371 1.00 93.44 83 ALA A O 1
ATOM 642 N N . PHE A 1 84 ? -4.012 -4.952 -8.227 1.00 90.94 84 PHE A N 1
ATOM 643 C CA . PHE A 1 84 ? -2.735 -4.378 -7.793 1.00 90.94 84 PHE A CA 1
ATOM 644 C C . PHE A 1 84 ? -1.604 -5.407 -7.805 1.00 90.94 84 PHE A C 1
ATOM 646 O O . PHE A 1 84 ? -0.530 -5.083 -8.300 1.00 90.94 84 PHE A O 1
ATOM 653 N N . ALA A 1 85 ? -1.851 -6.627 -7.321 1.00 89.44 85 ALA A N 1
ATOM 654 C CA . ALA A 1 85 ? -0.857 -7.698 -7.326 1.00 89.44 85 ALA A CA 1
ATOM 655 C C . ALA A 1 85 ? -0.460 -8.104 -8.758 1.00 89.44 85 ALA A C 1
ATOM 657 O O . ALA A 1 85 ? 0.723 -8.222 -9.065 1.00 89.44 85 ALA A O 1
ATOM 658 N N . ASP A 1 86 ? -1.435 -8.241 -9.663 1.00 92.50 86 ASP A N 1
ATOM 659 C CA . ASP A 1 86 ? -1.175 -8.550 -11.074 1.00 92.50 86 ASP A CA 1
ATOM 660 C C . ASP A 1 86 ? -0.369 -7.433 -11.756 1.00 92.50 86 ASP A C 1
ATOM 662 O O . ASP A 1 86 ? 0.551 -7.704 -12.531 1.00 92.50 86 ASP A O 1
ATOM 666 N N . ALA A 1 87 ? -0.702 -6.170 -11.469 1.00 91.19 87 ALA A N 1
ATOM 667 C CA . ALA A 1 87 ? 0.010 -5.020 -12.016 1.00 91.19 87 ALA A CA 1
ATOM 668 C C . ALA A 1 87 ? 1.447 -4.922 -11.486 1.00 91.19 87 ALA A C 1
ATOM 670 O O . ALA A 1 87 ? 2.359 -4.660 -12.268 1.00 91.19 87 ALA A O 1
ATOM 671 N N . GLU A 1 88 ? 1.648 -5.138 -10.184 1.00 90.62 88 GLU A N 1
ATOM 672 C CA . GLU A 1 88 ? 2.968 -5.185 -9.556 1.00 90.62 88 GLU A CA 1
ATOM 673 C C . GLU A 1 88 ? 3.829 -6.284 -10.187 1.00 90.62 88 GLU A C 1
ATOM 675 O O . GLU A 1 88 ? 4.924 -6.002 -10.667 1.00 90.62 88 GLU A O 1
ATOM 680 N N . TRP A 1 89 ? 3.309 -7.512 -10.266 1.00 91.44 89 TRP A N 1
ATOM 681 C CA . TRP A 1 89 ? 4.026 -8.649 -10.837 1.00 91.44 89 TRP A CA 1
ATOM 682 C C . TRP A 1 89 ? 4.429 -8.404 -12.294 1.00 91.44 89 TRP A C 1
ATOM 684 O O . TRP A 1 89 ? 5.600 -8.540 -12.651 1.00 91.44 89 TRP A O 1
ATOM 694 N N . ALA A 1 90 ? 3.474 -7.994 -13.136 1.00 93.56 90 ALA A N 1
ATOM 695 C CA . ALA A 1 90 ? 3.725 -7.752 -14.555 1.00 93.56 90 ALA A CA 1
ATOM 696 C C . ALA A 1 90 ? 4.749 -6.632 -14.784 1.00 93.56 90 ALA A C 1
ATOM 698 O O . ALA A 1 90 ? 5.534 -6.683 -15.734 1.00 93.56 90 ALA A O 1
ATOM 699 N N . LEU A 1 91 ? 4.745 -5.614 -13.924 1.00 90.31 91 LEU A N 1
ATOM 700 C CA . LEU A 1 91 ? 5.699 -4.521 -14.000 1.00 90.31 91 LEU A CA 1
ATOM 701 C C . LEU A 1 91 ? 7.096 -4.959 -13.550 1.00 90.31 91 LEU A C 1
ATOM 703 O O . LEU A 1 91 ? 8.063 -4.660 -14.246 1.00 90.31 91 LEU A O 1
ATOM 707 N N . THR A 1 92 ? 7.203 -5.708 -12.452 1.00 89.25 92 THR A N 1
ATOM 708 C CA . THR A 1 92 ? 8.472 -6.281 -11.984 1.00 89.25 92 THR A CA 1
ATOM 709 C C . THR A 1 92 ? 9.097 -7.187 -13.046 1.00 89.25 92 THR A C 1
ATOM 711 O O . THR A 1 92 ? 10.275 -7.036 -13.359 1.00 89.25 92 THR A O 1
ATOM 714 N N . GLU A 1 93 ? 8.316 -8.071 -13.680 1.00 92.31 93 GLU A N 1
ATOM 715 C CA . GLU A 1 93 ? 8.803 -8.908 -14.789 1.00 92.31 93 GLU A CA 1
ATOM 716 C C . GLU A 1 93 ? 9.289 -8.071 -15.980 1.00 92.31 93 GLU A C 1
ATOM 718 O O . GLU A 1 93 ? 10.324 -8.369 -16.582 1.00 92.31 93 GLU A O 1
ATOM 723 N N . TYR A 1 94 ? 8.552 -7.014 -16.332 1.00 90.31 94 TYR A N 1
ATOM 724 C CA . TYR A 1 94 ? 8.932 -6.134 -17.429 1.00 90.31 94 TYR A CA 1
ATOM 725 C C . TYR A 1 94 ? 10.251 -5.409 -17.145 1.00 90.31 94 TYR A C 1
ATOM 727 O O . TYR A 1 94 ? 11.120 -5.390 -18.017 1.00 90.31 94 TYR A O 1
ATOM 735 N N . LEU A 1 95 ? 10.420 -4.848 -15.947 1.00 87.00 95 LEU A N 1
ATOM 736 C CA . LEU A 1 95 ? 11.639 -4.132 -15.564 1.00 87.00 95 LEU A CA 1
ATOM 737 C C . LEU A 1 95 ? 12.841 -5.080 -15.455 1.00 87.00 95 LEU A C 1
ATOM 739 O O . LEU A 1 95 ? 13.885 -4.782 -16.028 1.00 87.00 95 LEU A O 1
ATOM 743 N N . ALA A 1 96 ? 12.667 -6.277 -14.891 1.00 87.00 96 ALA A N 1
ATOM 744 C CA . ALA A 1 96 ? 13.707 -7.307 -14.897 1.00 87.00 96 ALA A CA 1
ATOM 745 C C . ALA A 1 96 ? 14.145 -7.675 -16.329 1.00 87.00 96 ALA A C 1
ATOM 747 O O . ALA A 1 96 ? 15.333 -7.781 -16.625 1.00 87.00 96 ALA A O 1
ATOM 748 N N . SER A 1 97 ? 13.200 -7.779 -17.274 1.00 89.69 97 SER A N 1
ATOM 749 C CA . SER A 1 97 ? 13.547 -8.035 -18.681 1.00 89.69 97 SER A CA 1
ATOM 750 C C . SER A 1 97 ? 14.334 -6.894 -19.342 1.00 89.69 97 SER A C 1
ATOM 752 O O . SER A 1 97 ? 15.032 -7.115 -20.334 1.00 89.69 97 SER A O 1
ATOM 754 N N . LYS A 1 98 ? 14.209 -5.667 -18.819 1.00 87.44 98 LYS A N 1
ATOM 755 C CA . LYS A 1 98 ? 14.957 -4.487 -19.265 1.00 87.44 98 LYS A CA 1
ATOM 756 C C . LYS A 1 98 ? 16.362 -4.448 -18.671 1.00 87.44 98 LYS A C 1
ATOM 758 O O . LYS A 1 98 ? 17.286 -4.023 -19.365 1.00 87.44 98 LYS A O 1
ATOM 763 N N . GLU A 1 99 ? 16.526 -4.932 -17.445 1.00 86.00 99 GLU A N 1
ATOM 764 C CA . GLU A 1 99 ? 17.825 -5.077 -16.783 1.00 86.00 99 GLU A CA 1
ATOM 765 C C . GLU A 1 99 ? 18.701 -6.074 -17.558 1.00 86.00 99 GLU A C 1
ATOM 767 O O . GLU A 1 99 ? 19.841 -5.769 -17.905 1.00 86.00 99 GLU A O 1
ATOM 772 N N . ASP A 1 100 ? 18.124 -7.211 -17.969 1.00 86.50 100 ASP A N 1
ATOM 773 C CA . ASP A 1 100 ? 18.801 -8.257 -18.754 1.00 86.50 100 ASP A CA 1
ATOM 774 C C . ASP A 1 100 ? 19.424 -7.742 -20.068 1.00 86.50 100 ASP A C 1
ATOM 776 O O . ASP A 1 100 ? 20.418 -8.290 -20.561 1.00 86.50 100 ASP A O 1
ATOM 780 N N . VAL A 1 101 ? 18.838 -6.697 -20.662 1.00 90.56 101 VAL A N 1
ATOM 781 C CA . VAL A 1 101 ? 19.325 -6.063 -21.900 1.00 90.56 101 VAL A CA 1
ATOM 782 C C . VAL A 1 101 ? 20.102 -4.765 -21.652 1.00 90.56 101 VAL A C 1
ATOM 784 O O . VAL A 1 101 ? 20.523 -4.120 -22.614 1.00 90.56 101 VAL A O 1
ATOM 787 N N . GLY A 1 102 ? 20.335 -4.405 -20.387 1.00 85.19 102 GLY A N 1
ATOM 788 C CA . GLY A 1 102 ? 21.100 -3.229 -19.975 1.00 85.19 102 GLY A CA 1
ATOM 789 C C . GLY A 1 102 ? 20.401 -1.894 -20.240 1.00 85.19 102 GLY A C 1
ATOM 790 O O . GLY A 1 102 ? 21.083 -0.895 -20.456 1.00 85.19 102 GLY A O 1
ATOM 791 N N . G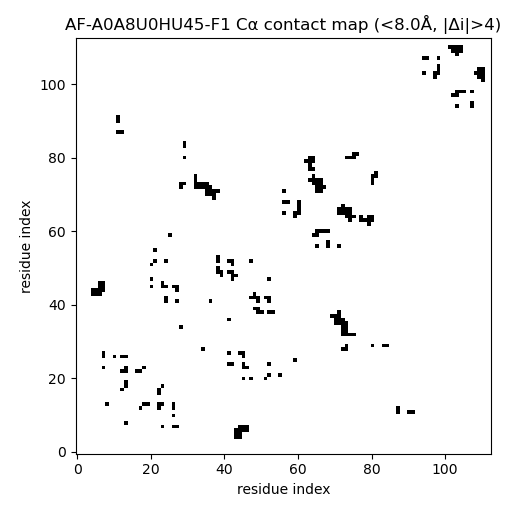LU A 1 103 ? 19.064 -1.874 -20.284 1.00 87.69 103 GLU A N 1
ATOM 792 C CA . GLU A 1 103 ? 18.271 -0.642 -20.431 1.00 87.69 103 GLU A CA 1
ATOM 793 C C . GLU A 1 103 ? 17.939 0.018 -19.077 1.00 87.69 103 GLU A C 1
ATOM 795 O O . GLU A 1 103 ? 17.690 1.225 -19.032 1.00 87.69 103 GLU A O 1
ATOM 800 N N . VAL A 1 104 ? 17.945 -0.751 -17.983 1.00 83.56 104 VAL A N 1
ATOM 801 C CA . VAL A 1 104 ? 17.784 -0.263 -16.600 1.00 83.56 104 VAL A CA 1
ATOM 802 C C . VAL A 1 104 ? 18.905 -0.798 -15.702 1.00 83.56 104 VAL A C 1
ATOM 804 O O . VAL A 1 104 ? 19.551 -1.784 -16.064 1.00 83.56 104 VAL A O 1
ATOM 807 N N . ASP A 1 105 ? 19.167 -0.119 -14.583 1.00 81.62 105 ASP A N 1
ATOM 808 C CA . ASP A 1 105 ? 20.137 -0.535 -13.560 1.00 81.62 105 ASP A CA 1
ATOM 809 C C . ASP A 1 105 ? 19.552 -1.555 -12.563 1.00 81.62 105 ASP A C 1
ATOM 811 O O . ASP A 1 105 ? 18.411 -1.995 -12.707 1.00 81.62 105 ASP A O 1
ATOM 815 N N . ASP A 1 106 ? 20.353 -1.958 -11.571 1.00 78.69 106 ASP A N 1
ATOM 816 C CA . ASP A 1 106 ? 19.975 -2.916 -10.523 1.00 78.69 106 ASP A CA 1
ATOM 817 C C . ASP A 1 106 ? 18.881 -2.390 -9.578 1.00 78.69 106 ASP A C 1
ATOM 819 O O . ASP A 1 106 ? 18.206 -3.180 -8.918 1.00 78.69 106 ASP A O 1
ATOM 823 N N . ASP A 1 107 ? 18.655 -1.074 -9.577 1.00 77.56 107 ASP A N 1
ATOM 824 C CA . ASP A 1 107 ? 17.570 -0.392 -8.872 1.00 77.56 107 ASP A CA 1
ATOM 825 C C . ASP A 1 107 ? 16.368 -0.113 -9.811 1.00 77.56 107 ASP A C 1
ATOM 827 O O . ASP A 1 107 ? 15.489 0.688 -9.492 1.00 77.56 107 ASP A O 1
ATOM 831 N N . MET A 1 108 ? 16.316 -0.757 -10.987 1.00 79.50 108 MET A N 1
ATOM 832 C CA . MET A 1 108 ? 15.259 -0.631 -12.005 1.00 79.50 108 MET A CA 1
ATOM 833 C C . MET A 1 108 ? 15.081 0.784 -12.586 1.00 79.50 108 MET A C 1
ATOM 835 O O . MET A 1 108 ? 14.061 1.081 -13.223 1.00 79.50 108 MET A O 1
ATOM 839 N N . ASN A 1 109 ? 16.074 1.663 -12.432 1.00 81.12 109 ASN A N 1
ATOM 840 C CA . ASN A 1 109 ? 16.057 3.000 -13.014 1.00 81.12 109 ASN A CA 1
ATOM 841 C C . ASN A 1 109 ? 16.562 2.974 -14.464 1.00 81.12 109 ASN A C 1
ATOM 843 O O . ASN A 1 109 ? 17.495 2.236 -14.779 1.00 81.12 109 ASN A O 1
ATOM 847 N N . PRO A 1 110 ? 16.007 3.803 -15.370 1.00 82.50 110 PRO A N 1
ATOM 848 C CA . PRO A 1 110 ? 16.515 3.917 -16.735 1.00 82.50 110 PRO A CA 1
ATOM 849 C C . PRO A 1 110 ? 17.995 4.310 -16.767 1.00 82.50 110 PRO A C 1
ATOM 851 O O . PRO A 1 110 ? 18.387 5.328 -16.193 1.00 82.50 110 PRO A O 1
ATOM 854 N N . ILE A 1 111 ? 18.803 3.554 -17.510 1.00 83.44 111 ILE A N 1
ATOM 855 C CA . ILE A 1 111 ? 20.173 3.953 -17.831 1.00 83.44 111 ILE A CA 1
ATOM 856 C C . ILE A 1 111 ? 20.078 4.898 -19.034 1.00 83.44 111 ILE A C 1
ATOM 858 O O . ILE A 1 111 ? 19.897 4.458 -20.172 1.00 83.44 111 ILE A O 1
ATOM 862 N N . ASP A 1 112 ? 20.143 6.210 -18.782 1.00 70.56 112 ASP A N 1
ATOM 863 C CA . ASP A 1 112 ? 20.215 7.220 -19.847 1.00 70.56 112 ASP A CA 1
ATOM 864 C C . ASP A 1 112 ? 21.343 6.850 -20.832 1.00 70.56 112 ASP A C 1
ATOM 866 O O . ASP A 1 112 ? 22.487 6.608 -20.430 1.00 70.56 112 ASP A O 1
ATOM 870 N N . SER A 1 113 ? 21.006 6.791 -22.126 1.00 57.44 113 SER A N 1
ATOM 871 C CA . SER A 1 113 ? 21.948 6.511 -23.225 1.00 57.44 113 SER A CA 1
ATOM 872 C C . SER A 1 113 ? 22.604 7.772 -23.778 1.00 57.44 113 SER A C 1
ATOM 874 O O . SER A 1 113 ? 21.942 8.834 -23.821 1.00 57.44 113 SER A O 1
#

InterPro domains:
  IPR036388 Winged helix-like DNA-binding domain superfamily [G3DSA:1.10.10.10] (3-95)
  IPR036390 Winged helix DNA-binding domain superfamily [SSF46785] (12-69)